Protein AF-A0A921GPE3-F1 (afdb_monomer)

pLDDT: mean 83.02, std 19.54, range [34.75, 98.25]

Sequence (152 aa):
DIAGIRITTSFVADAYWIADILSAQGDLEVLTVKDYIASPKPNGYRSLHLIVQVPVYLSTHVEQVPVELQIRTIAMDFWASTEHKLSYKYEKNLPPALRAELDDAARVADELDQRMERLRSEIRPQAAPGGGSGLFPGRPGPAAPPTGSTAG

Organism: NCBI:txid173362

Mean predicted aligned error: 9.96 Å

Solvent-accessible surface area (backbone atoms only — not comparable to full-atom values): 9068 Å² total; per-residue (Å²): 124,96,39,74,47,80,46,78,30,94,37,72,72,52,36,54,51,50,50,53,54,54,61,68,35,92,73,40,45,77,76,45,76,47,56,18,64,88,53,50,44,98,68,44,50,44,35,37,35,39,34,29,36,37,78,43,83,51,100,87,50,74,45,79,42,68,32,41,37,38,31,24,29,56,50,40,47,54,50,52,56,48,51,51,53,49,47,62,75,48,45,95,68,63,53,70,70,61,50,52,52,51,33,48,51,31,52,52,35,52,54,49,53,54,49,52,50,50,52,53,52,66,76,50,64,81,80,65,94,79,80,93,84,62,103,57,84,75,82,78,73,82,79,76,77,83,82,80,79,77,89,129

Structure (mmCIF, N/CA/C/O backbone):
data_AF-A0A921GPE3-F1
#
_entry.id   AF-A0A921GPE3-F1
#
loop_
_atom_site.group_PDB
_atom_site.id
_atom_site.type_symbol
_atom_site.label_atom_id
_atom_site.label_alt_id
_atom_site.label_comp_id
_atom_site.label_asym_id
_atom_site.label_entity_id
_atom_site.label_seq_id
_atom_site.pdbx_PDB_ins_code
_atom_site.Cartn_x
_atom_site.Cartn_y
_atom_site.Cartn_z
_atom_site.occupancy
_atom_site.B_iso_or_equiv
_atom_site.auth_seq_id
_atom_site.auth_comp_id
_atom_site.auth_asym_id
_atom_site.auth_atom_id
_atom_site.pdbx_PDB_model_num
ATOM 1 N N . ASP A 1 1 ? -3.194 10.960 8.975 1.00 51.88 1 ASP A N 1
ATOM 2 C CA . ASP A 1 1 ? -3.956 9.990 9.788 1.00 51.88 1 ASP A CA 1
ATOM 3 C C . ASP A 1 1 ? -3.589 10.166 11.253 1.00 51.88 1 ASP A C 1
ATOM 5 O O . ASP A 1 1 ? -2.425 10.441 11.525 1.00 51.88 1 ASP A O 1
ATOM 9 N N . ILE A 1 2 ? -4.558 10.093 12.177 1.00 70.25 2 ILE A N 1
ATOM 10 C CA . ILE A 1 2 ? -4.299 10.189 13.632 1.00 70.25 2 ILE A CA 1
ATOM 11 C C . ILE A 1 2 ? -3.565 8.928 14.117 1.00 70.25 2 ILE A C 1
ATOM 13 O O . ILE A 1 2 ? -2.634 9.022 14.912 1.00 70.25 2 ILE A O 1
ATOM 17 N N . ALA A 1 3 ? -3.925 7.765 13.566 1.00 87.44 3 ALA A N 1
ATOM 18 C CA . ALA A 1 3 ? -3.220 6.502 13.737 1.00 87.44 3 ALA A CA 1
ATOM 19 C C . ALA A 1 3 ? -3.178 5.745 12.402 1.00 87.44 3 ALA A C 1
ATOM 21 O O . ALA A 1 3 ? -4.175 5.683 11.679 1.00 87.44 3 ALA A O 1
ATOM 22 N N . GLY A 1 4 ? -2.016 5.179 12.075 1.00 92.00 4 GLY A N 1
ATOM 23 C CA . GLY A 1 4 ? -1.811 4.412 10.851 1.00 92.00 4 GLY A CA 1
ATOM 24 C C . GLY A 1 4 ? -0.883 3.227 11.092 1.00 92.00 4 GLY A C 1
ATOM 25 O O . GLY A 1 4 ? 0.172 3.380 11.706 1.00 92.00 4 GLY A O 1
ATOM 26 N N . ILE A 1 5 ? -1.269 2.052 10.601 1.00 94.56 5 ILE A N 1
ATOM 27 C CA . ILE A 1 5 ? -0.477 0.821 10.674 1.00 94.56 5 ILE A CA 1
ATOM 28 C C . ILE A 1 5 ? -0.122 0.400 9.255 1.00 94.56 5 ILE A C 1
ATOM 30 O O . ILE A 1 5 ? -0.964 0.402 8.358 1.00 94.56 5 ILE A O 1
ATOM 34 N N . ARG A 1 6 ? 1.135 0.004 9.053 1.00 96.38 6 ARG A N 1
ATOM 35 C CA . ARG A 1 6 ? 1.590 -0.581 7.795 1.00 96.38 6 ARG A CA 1
ATOM 36 C C . ARG A 1 6 ? 1.926 -2.05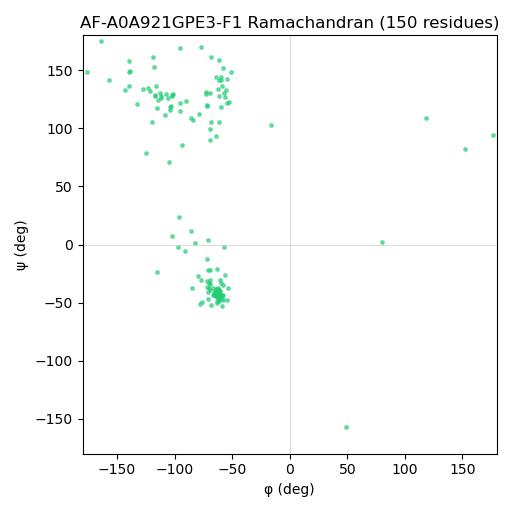0 7.989 1.00 96.38 6 ARG A C 1
ATOM 38 O O . ARG A 1 6 ? 2.720 -2.391 8.860 1.00 96.38 6 ARG A O 1
ATOM 45 N N . ILE A 1 7 ? 1.347 -2.892 7.143 1.00 97.19 7 ILE A N 1
ATOM 46 C CA . ILE A 1 7 ? 1.591 -4.331 7.111 1.00 97.19 7 ILE A CA 1
ATOM 47 C C . ILE A 1 7 ? 2.243 -4.663 5.770 1.00 97.19 7 ILE A C 1
ATOM 49 O O . ILE A 1 7 ? 1.644 -4.467 4.712 1.00 97.19 7 ILE A O 1
ATOM 53 N N . THR A 1 8 ? 3.471 -5.172 5.815 1.00 97.12 8 THR A N 1
ATOM 54 C CA . THR A 1 8 ? 4.201 -5.606 4.620 1.00 97.12 8 THR A CA 1
ATOM 55 C C . THR A 1 8 ? 4.140 -7.125 4.504 1.00 97.12 8 THR A C 1
ATOM 57 O O . THR A 1 8 ? 4.446 -7.847 5.450 1.00 97.12 8 THR A O 1
ATOM 60 N N . THR A 1 9 ? 3.752 -7.603 3.330 1.00 96.38 9 THR A N 1
ATOM 61 C CA . THR A 1 9 ? 3.557 -9.013 2.982 1.00 96.38 9 THR A CA 1
ATOM 62 C C . THR A 1 9 ? 4.494 -9.417 1.849 1.00 96.38 9 THR A C 1
ATOM 64 O O . THR A 1 9 ? 5.027 -8.570 1.130 1.00 96.38 9 THR A O 1
ATOM 67 N N . SER A 1 10 ? 4.723 -10.718 1.680 1.00 93.19 10 SER A N 1
ATOM 68 C CA . SER A 1 10 ? 5.548 -11.222 0.575 1.00 93.19 10 SER A CA 1
ATOM 69 C C . SER A 1 10 ? 4.789 -11.294 -0.750 1.00 93.19 10 SER A C 1
ATOM 71 O O . SER A 1 10 ? 5.411 -11.211 -1.802 1.00 93.19 10 SER A O 1
ATOM 73 N N . PHE A 1 11 ? 3.467 -11.460 -0.700 1.00 95.00 11 PHE A N 1
ATOM 74 C CA . PHE A 1 11 ? 2.634 -11.792 -1.850 1.00 95.00 11 PHE A CA 1
ATOM 75 C C . PHE A 1 11 ? 1.325 -11.012 -1.814 1.00 95.00 11 PHE A C 1
ATOM 77 O O . PHE A 1 11 ? 0.763 -10.778 -0.743 1.00 95.00 11 PHE A O 1
ATOM 84 N N . VAL A 1 12 ? 0.788 -10.682 -2.989 1.00 94.69 12 VAL A N 1
ATOM 85 C CA . VAL A 1 12 ? -0.485 -9.956 -3.103 1.00 94.69 12 VAL A CA 1
ATOM 86 C C . VAL A 1 12 ? -1.624 -10.765 -2.485 1.00 94.69 12 VAL A C 1
ATOM 88 O O . VAL A 1 12 ? -2.463 -10.217 -1.774 1.00 94.69 12 VAL A O 1
ATOM 91 N N . ALA A 1 13 ? -1.626 -12.086 -2.686 1.00 93.62 13 ALA A N 1
ATOM 92 C CA . ALA A 1 13 ? -2.633 -12.959 -2.089 1.00 93.62 13 ALA A CA 1
ATOM 93 C C . ALA A 1 13 ? -2.623 -12.925 -0.549 1.00 93.62 13 ALA A C 1
ATOM 95 O O . ALA A 1 13 ? -3.670 -13.094 0.074 1.00 93.62 13 ALA A O 1
ATOM 96 N N . ASP A 1 14 ? -1.460 -12.699 0.067 1.00 95.06 14 ASP A N 1
ATOM 97 C CA . ASP A 1 14 ? -1.347 -12.626 1.524 1.00 95.06 14 ASP A CA 1
ATOM 98 C C . ASP A 1 14 ? -1.870 -11.279 2.046 1.00 95.06 14 ASP A C 1
ATOM 100 O O . ASP A 1 14 ? -2.439 -11.231 3.134 1.00 95.06 14 ASP A O 1
ATOM 104 N N . ALA A 1 15 ? -1.754 -10.201 1.260 1.00 96.25 15 ALA A N 1
ATOM 105 C CA . ALA A 1 15 ? -2.336 -8.905 1.602 1.00 96.25 15 ALA A CA 1
ATOM 106 C C . ALA A 1 15 ? -3.867 -8.977 1.730 1.00 96.25 15 ALA A C 1
ATOM 108 O O . ALA A 1 15 ? -4.420 -8.511 2.727 1.00 96.25 15 ALA A O 1
ATOM 109 N N . TYR A 1 16 ? -4.538 -9.611 0.762 1.00 96.62 16 TYR A N 1
ATOM 110 C CA . TYR A 1 16 ? -5.988 -9.832 0.823 1.00 96.62 16 TYR A CA 1
ATOM 111 C C . TYR A 1 16 ? -6.380 -10.769 1.964 1.00 96.62 16 TYR A C 1
ATOM 113 O O . TYR A 1 16 ? -7.313 -10.481 2.700 1.00 96.62 16 TYR A O 1
ATOM 121 N N . TRP A 1 17 ? -5.625 -11.846 2.178 1.00 95.25 17 TRP A N 1
ATOM 122 C CA . TRP A 1 17 ? -5.907 -12.769 3.275 1.00 95.25 17 TRP A CA 1
ATOM 123 C C . TRP A 1 17 ? -5.812 -12.102 4.657 1.00 95.25 17 TRP A C 1
ATOM 125 O O . TRP A 1 17 ? -6.662 -12.335 5.514 1.00 95.25 17 TRP A O 1
ATOM 135 N N . ILE A 1 18 ? -4.810 -11.242 4.879 1.00 95.12 18 ILE A N 1
ATOM 136 C CA . ILE A 1 18 ? -4.713 -10.459 6.119 1.00 95.12 18 ILE A CA 1
ATOM 137 C C . ILE A 1 18 ? -5.896 -9.495 6.241 1.00 95.12 18 ILE A C 1
ATOM 139 O O . ILE A 1 18 ? -6.462 -9.380 7.326 1.00 95.12 18 ILE A O 1
ATOM 143 N N . ALA A 1 19 ? -6.287 -8.826 5.152 1.00 95.25 19 ALA A N 1
ATOM 144 C CA . ALA A 1 19 ? -7.456 -7.951 5.153 1.00 95.25 19 ALA A CA 1
ATOM 145 C C . ALA A 1 19 ? -8.734 -8.701 5.552 1.00 95.25 19 ALA A C 1
ATOM 147 O O . ALA A 1 19 ? -9.485 -8.201 6.388 1.00 95.25 19 ALA A O 1
ATOM 148 N N . ASP A 1 20 ? -8.945 -9.907 5.021 1.00 94.38 20 ASP A N 1
ATOM 149 C CA . ASP A 1 20 ? -10.098 -10.749 5.349 1.00 94.38 20 ASP A CA 1
ATOM 150 C C . ASP A 1 20 ? -10.100 -11.150 6.829 1.00 94.38 20 ASP A C 1
ATOM 152 O O . ASP A 1 20 ? -11.129 -11.047 7.497 1.00 94.38 20 ASP A O 1
ATOM 156 N N . ILE A 1 21 ? -8.945 -11.562 7.368 1.00 94.31 21 ILE A N 1
ATOM 157 C CA . ILE A 1 21 ? -8.822 -11.924 8.788 1.00 94.31 21 ILE A CA 1
ATOM 158 C C . ILE A 1 21 ? -9.138 -10.734 9.682 1.00 94.31 21 ILE A C 1
ATOM 160 O O . ILE A 1 21 ? -9.924 -10.882 10.612 1.00 94.31 21 ILE A O 1
ATOM 164 N N . LEU A 1 22 ? -8.542 -9.571 9.407 1.00 91.62 22 LEU A N 1
ATOM 165 C CA . LEU A 1 22 ? -8.757 -8.362 10.202 1.00 91.62 22 LEU A CA 1
ATOM 166 C C . LEU A 1 22 ? -10.213 -7.896 10.121 1.00 91.62 22 LEU A C 1
ATOM 168 O O . LEU A 1 22 ? -10.785 -7.498 11.127 1.00 91.62 22 LEU A O 1
ATOM 172 N N . SER A 1 23 ? -10.838 -8.014 8.949 1.00 89.62 23 SER A N 1
ATOM 173 C CA . SER A 1 23 ? -12.248 -7.655 8.751 1.00 89.62 23 SER A CA 1
ATOM 174 C C . SER A 1 23 ? -13.219 -8.597 9.469 1.00 89.62 23 SER A C 1
ATOM 176 O O . SER A 1 23 ? -14.359 -8.219 9.721 1.00 89.62 23 SER A O 1
ATOM 178 N N . ALA A 1 24 ? -12.790 -9.822 9.783 1.00 90.56 24 ALA A N 1
ATOM 179 C CA . ALA A 1 24 ? -13.584 -10.809 10.510 1.00 90.56 24 ALA A CA 1
ATOM 180 C C . ALA A 1 24 ? -13.399 -10.742 12.039 1.00 90.56 24 ALA A C 1
ATOM 182 O O . ALA A 1 24 ? -14.067 -11.483 12.765 1.00 90.56 24 ALA A O 1
ATOM 183 N N . GLN A 1 25 ? -12.489 -9.902 12.543 1.00 89.00 25 GLN A N 1
ATOM 184 C CA . GLN A 1 25 ? -12.277 -9.742 13.979 1.00 89.00 25 GLN A CA 1
ATOM 185 C C . GLN A 1 25 ? -13.435 -8.966 14.618 1.00 89.00 25 GLN A C 1
ATOM 187 O O . GLN A 1 25 ? -13.838 -7.917 14.133 1.00 89.00 25 GLN A O 1
ATOM 192 N N . GLY A 1 26 ? -13.982 -9.488 15.720 1.00 85.31 26 GLY A N 1
ATOM 193 C CA . GLY A 1 26 ? -15.173 -8.917 16.363 1.00 85.31 26 GLY A CA 1
ATOM 194 C C . GLY A 1 26 ? -14.945 -7.584 17.086 1.00 85.31 26 GLY A C 1
ATOM 195 O O . GLY A 1 26 ? -15.908 -6.926 17.465 1.00 85.31 26 GLY A O 1
ATOM 196 N N . ASP A 1 27 ? -13.691 -7.198 17.298 1.00 85.31 27 ASP A N 1
ATOM 197 C CA . ASP A 1 27 ? -13.252 -5.950 17.924 1.00 85.31 27 ASP A CA 1
ATOM 198 C C . ASP A 1 27 ? -12.873 -4.856 16.909 1.00 85.31 27 ASP A C 1
ATOM 200 O O . ASP A 1 27 ? -12.567 -3.733 17.315 1.00 85.31 27 ASP A O 1
ATOM 204 N N . LEU A 1 28 ? -12.935 -5.153 15.605 1.00 89.06 28 LEU A N 1
ATOM 205 C CA . LEU A 1 28 ? -12.674 -4.208 14.523 1.00 89.06 28 LEU A CA 1
ATOM 206 C C . LEU A 1 28 ? -13.931 -3.998 13.676 1.00 89.06 28 LEU A C 1
ATOM 208 O O . LEU A 1 28 ? -14.520 -4.940 13.156 1.00 89.06 28 LEU A O 1
ATOM 212 N N . GLU A 1 29 ? -14.311 -2.740 13.470 1.00 92.75 29 GLU A N 1
ATOM 213 C CA . GLU A 1 29 ? -15.362 -2.382 12.514 1.00 92.75 29 GLU A CA 1
ATOM 214 C C . GLU A 1 29 ? -14.725 -1.790 11.255 1.00 92.75 29 GLU A C 1
ATOM 216 O O . GLU A 1 29 ? -14.061 -0.754 11.312 1.00 92.75 29 GLU A O 1
ATOM 221 N N . VAL A 1 30 ? -14.911 -2.433 10.100 1.00 94.31 30 VAL A N 1
ATOM 222 C CA . VAL A 1 30 ? -14.404 -1.914 8.822 1.00 94.31 30 VAL A CA 1
ATOM 223 C C . VAL A 1 30 ? -15.326 -0.811 8.315 1.00 94.31 30 VAL A C 1
ATOM 225 O O . VAL A 1 30 ? -16.449 -1.069 7.891 1.00 94.31 30 VAL A O 1
ATOM 228 N N . LEU A 1 31 ? -14.825 0.421 8.301 1.00 94.94 31 LEU A N 1
ATOM 229 C CA . LEU A 1 31 ? -15.560 1.588 7.819 1.00 94.94 31 LEU A CA 1
ATOM 230 C C . LEU A 1 31 ? -15.434 1.758 6.304 1.00 94.94 31 LEU A C 1
ATOM 232 O O . LEU A 1 31 ? -16.358 2.215 5.633 1.00 94.94 31 LEU A O 1
ATOM 236 N N . THR A 1 32 ? -14.259 1.477 5.738 1.00 96.31 32 THR A N 1
ATOM 237 C CA . THR A 1 32 ? -13.997 1.683 4.306 1.00 96.31 32 THR A CA 1
ATOM 238 C C . THR A 1 32 ? -12.861 0.797 3.825 1.00 96.31 32 THR A C 1
ATOM 240 O O . THR A 1 32 ? -11.843 0.669 4.499 1.00 96.31 32 THR A O 1
ATOM 243 N N . VAL A 1 33 ? -12.992 0.274 2.606 1.00 96.88 33 VAL A N 1
ATOM 244 C CA . VAL A 1 33 ? -11.917 -0.419 1.890 1.00 96.88 33 VAL A CA 1
ATOM 245 C C . VAL A 1 33 ? -11.585 0.362 0.621 1.00 96.88 33 VAL A C 1
ATOM 247 O O . VAL A 1 33 ? -12.478 0.690 -0.160 1.00 96.88 33 VAL A O 1
ATOM 250 N N . LYS A 1 34 ? -10.304 0.678 0.412 1.00 97.50 34 LYS A N 1
ATOM 251 C CA . LYS A 1 34 ? -9.795 1.267 -0.834 1.00 97.50 34 LYS A CA 1
ATOM 252 C C . LYS A 1 34 ? -8.761 0.323 -1.429 1.00 97.50 34 LYS A C 1
ATOM 254 O O . LYS A 1 34 ? -7.636 0.216 -0.937 1.00 97.50 34 LYS A O 1
ATOM 259 N N . ASP A 1 35 ? -9.166 -0.365 -2.484 1.00 98.06 35 ASP A N 1
ATOM 260 C CA . ASP A 1 35 ? -8.341 -1.360 -3.151 1.00 98.06 35 ASP A CA 1
ATOM 261 C C . ASP A 1 35 ? -7.566 -0.745 -4.323 1.00 98.06 35 ASP A C 1
ATOM 263 O O . ASP A 1 35 ? -7.988 -0.786 -5.482 1.00 98.06 35 ASP A O 1
ATOM 267 N N . TYR A 1 36 ? -6.403 -0.165 -4.014 1.00 98.00 36 TYR A N 1
ATOM 268 C CA . TYR A 1 36 ? -5.490 0.326 -5.045 1.00 98.00 36 TYR A CA 1
ATOM 269 C C . TYR A 1 36 ? -4.602 -0.777 -5.627 1.00 98.00 36 TYR A C 1
ATOM 271 O O . TYR A 1 36 ? -3.756 -0.482 -6.464 1.00 98.00 36 TYR A O 1
ATOM 279 N N . ILE A 1 37 ? -4.742 -2.031 -5.188 1.00 96.12 37 ILE A N 1
ATOM 280 C CA . ILE A 1 37 ? -4.084 -3.159 -5.851 1.00 96.12 37 ILE A CA 1
ATOM 281 C C . ILE A 1 37 ? -4.887 -3.508 -7.106 1.00 96.12 37 ILE A C 1
ATOM 283 O O . ILE A 1 37 ? -4.322 -3.560 -8.197 1.00 96.12 37 ILE A O 1
ATOM 287 N N . ALA A 1 38 ? -6.203 -3.691 -6.965 1.00 95.88 38 ALA A N 1
ATOM 288 C CA . ALA A 1 38 ? -7.099 -3.963 -8.085 1.00 95.88 38 ALA A CA 1
ATOM 289 C C . ALA A 1 38 ? -7.322 -2.731 -8.977 1.00 95.88 38 ALA A C 1
ATOM 291 O O . ALA A 1 38 ? -7.419 -2.865 -10.196 1.00 95.88 38 ALA A O 1
ATOM 292 N N . SER A 1 39 ? -7.396 -1.532 -8.386 1.00 96.38 39 SER A N 1
ATOM 293 C CA . SER A 1 39 ? -7.574 -0.261 -9.106 1.00 96.38 39 SER A CA 1
ATOM 294 C C . SER A 1 39 ? -6.468 0.746 -8.754 1.00 96.38 39 SER A C 1
ATOM 296 O O . SER A 1 39 ? -6.694 1.652 -7.944 1.00 96.38 39 SER A O 1
ATOM 298 N N . PRO A 1 40 ? -5.260 0.604 -9.337 1.00 96.12 40 PRO 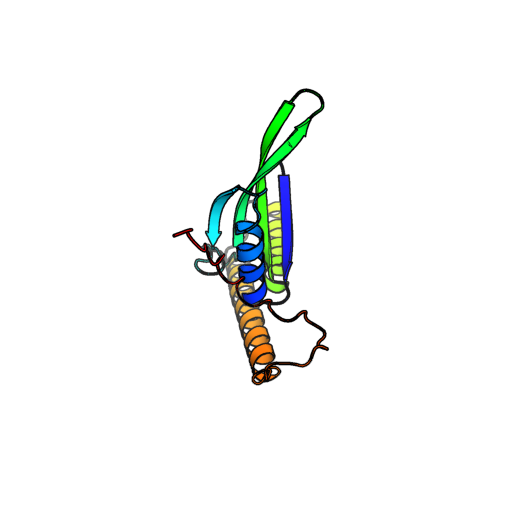A N 1
ATOM 299 C CA . PRO A 1 40 ? -4.129 1.482 -9.052 1.00 96.12 40 PRO A CA 1
ATOM 300 C C . PRO A 1 40 ? -4.436 2.950 -9.344 1.00 96.12 40 PRO A C 1
ATOM 302 O O . PRO A 1 40 ? -5.224 3.283 -10.232 1.00 96.12 40 PRO A O 1
ATOM 305 N N . LYS A 1 41 ? -3.770 3.855 -8.624 1.00 94.44 41 LYS A N 1
ATOM 306 C CA . LYS A 1 41 ? -3.853 5.288 -8.944 1.00 94.44 41 LYS A CA 1
ATOM 307 C C . LYS A 1 41 ? -3.153 5.586 -10.280 1.00 94.44 41 LYS A C 1
ATOM 309 O O . LYS A 1 41 ? -2.284 4.820 -10.694 1.00 94.44 41 LYS A O 1
ATOM 314 N N . PRO A 1 42 ? -3.439 6.740 -10.918 1.00 90.38 42 PRO A N 1
ATOM 315 C CA . PRO A 1 42 ? -2.822 7.108 -12.195 1.00 90.38 42 PRO A CA 1
ATOM 316 C C . PRO A 1 42 ? -1.287 7.142 -12.198 1.00 90.38 42 PRO A C 1
ATOM 318 O O . PRO A 1 42 ? -0.690 6.942 -13.243 1.00 90.38 42 PRO A O 1
ATOM 321 N N . ASN A 1 43 ? -0.656 7.377 -11.045 1.00 87.56 43 ASN A N 1
ATOM 322 C CA . ASN A 1 43 ? 0.803 7.370 -10.882 1.00 87.56 43 ASN A CA 1
ATOM 323 C C . ASN A 1 43 ? 1.385 5.967 -10.616 1.00 87.56 43 ASN A C 1
ATOM 325 O O . ASN A 1 43 ? 2.501 5.852 -10.131 1.00 87.56 43 ASN A O 1
ATOM 329 N N . GLY A 1 44 ? 0.599 4.901 -10.787 1.00 91.81 44 GLY A N 1
ATOM 330 C CA . GLY A 1 44 ? 1.031 3.527 -10.522 1.00 91.81 44 GLY A CA 1
ATOM 331 C C . GLY A 1 44 ? 1.014 3.108 -9.048 1.00 91.81 44 GLY A C 1
ATOM 332 O O . GLY A 1 44 ? 1.358 1.968 -8.743 1.00 91.81 44 GLY A O 1
ATOM 333 N N . TYR A 1 45 ? 0.574 3.974 -8.126 1.00 95.44 45 TYR A N 1
ATOM 334 C CA . TYR A 1 45 ? 0.492 3.627 -6.707 1.00 95.44 45 TYR A CA 1
ATOM 335 C C . TYR A 1 45 ? -0.471 2.465 -6.450 1.00 95.44 45 TYR A C 1
ATOM 337 O O . TYR A 1 45 ? -1.651 2.532 -6.814 1.00 95.44 45 TYR A O 1
ATOM 345 N N . ARG A 1 46 ? 0.039 1.454 -5.735 1.00 97.44 46 ARG A N 1
ATOM 346 C CA . ARG A 1 46 ? -0.675 0.245 -5.313 1.00 97.44 46 ARG A CA 1
ATOM 347 C C . ARG A 1 46 ? -0.533 0.016 -3.812 1.00 97.44 46 ARG A C 1
ATOM 349 O O . ARG A 1 46 ? 0.555 0.139 -3.255 1.00 97.44 46 ARG A O 1
ATOM 356 N N . SER A 1 47 ? -1.649 -0.289 -3.158 1.00 97.44 47 SER A N 1
ATOM 357 C CA . SER A 1 47 ? -1.753 -0.623 -1.732 1.00 97.44 47 SER A CA 1
ATOM 358 C C . SER A 1 47 ? -3.201 -1.006 -1.434 1.00 97.44 47 SER A C 1
ATOM 360 O O . SER A 1 47 ? -4.115 -0.425 -2.015 1.00 97.44 47 SER A O 1
ATOM 362 N N . LEU A 1 48 ? -3.430 -1.907 -0.486 1.00 98.25 48 LEU A N 1
ATOM 363 C CA . LEU A 1 48 ? -4.767 -2.154 0.046 1.00 98.25 48 LEU A CA 1
ATOM 364 C C . LEU A 1 48 ? -4.953 -1.324 1.318 1.00 98.25 48 LEU A C 1
ATOM 366 O O . LEU A 1 48 ? -4.133 -1.423 2.231 1.00 98.25 48 LEU A O 1
ATOM 370 N N . HIS A 1 49 ? -5.961 -0.450 1.357 1.00 97.69 49 HIS A N 1
ATOM 371 C CA . HIS A 1 49 ? -6.245 0.397 2.523 1.00 97.69 49 HIS A CA 1
ATOM 372 C C . HIS A 1 49 ? -7.549 -0.030 3.177 1.00 97.69 49 HIS A C 1
ATOM 374 O O . HIS A 1 49 ? -8.587 -0.052 2.517 1.00 97.69 49 HIS A O 1
ATOM 380 N N . LEU A 1 50 ? -7.503 -0.313 4.474 1.00 96.38 50 LEU A N 1
ATOM 381 C CA . LEU A 1 50 ? -8.683 -0.521 5.304 1.00 96.38 50 LEU A CA 1
ATOM 382 C C . LEU A 1 50 ? -8.733 0.614 6.322 1.00 96.38 50 LEU A C 1
ATOM 384 O O . LEU A 1 50 ? -7.777 0.828 7.060 1.00 96.38 50 LEU A O 1
ATOM 388 N N . ILE A 1 51 ? -9.840 1.342 6.369 1.00 96.12 51 ILE A N 1
ATOM 389 C CA . ILE A 1 51 ? -10.131 2.263 7.465 1.00 96.12 51 ILE A CA 1
ATOM 390 C C . ILE A 1 51 ? -10.997 1.480 8.439 1.00 96.12 51 ILE A C 1
ATOM 392 O O . ILE A 1 51 ? -12.109 1.086 8.085 1.00 96.12 51 ILE A O 1
ATOM 396 N N . VAL A 1 52 ? -10.470 1.236 9.634 1.00 94.94 52 VAL A N 1
ATOM 397 C CA . VAL A 1 52 ? -11.145 0.473 10.686 1.00 94.94 52 VAL A CA 1
ATOM 398 C C . VAL A 1 52 ? -11.377 1.345 11.907 1.00 94.94 52 VAL A C 1
ATOM 400 O O . VAL A 1 52 ? -10.626 2.285 12.157 1.00 94.94 52 VAL A O 1
ATOM 403 N N . GLN A 1 53 ? -12.407 1.033 12.677 1.00 93.94 53 GLN A N 1
ATOM 404 C CA . GLN A 1 53 ? -12.688 1.666 13.953 1.00 93.94 53 GLN A CA 1
ATOM 405 C C . GLN A 1 53 ? -12.256 0.732 15.084 1.00 93.94 53 GLN A C 1
ATOM 407 O O . GLN A 1 53 ? -12.645 -0.436 15.095 1.00 93.94 53 GLN A O 1
ATOM 412 N N . VAL A 1 54 ? -11.449 1.249 16.014 1.00 92.00 54 VAL A N 1
ATOM 413 C CA . VAL A 1 54 ? -10.884 0.483 17.136 1.00 92.00 54 VAL A CA 1
ATOM 414 C C . VAL A 1 54 ? -11.283 1.137 18.463 1.00 92.00 54 VAL A C 1
ATOM 416 O O . VAL A 1 54 ? -11.156 2.362 18.580 1.00 92.00 54 VAL A O 1
ATOM 419 N N . PRO A 1 55 ? -11.727 0.366 19.473 1.00 91.50 55 PRO A N 1
ATOM 420 C CA . PRO A 1 55 ? -11.986 0.896 20.806 1.00 91.50 55 PRO A CA 1
ATOM 421 C C . PRO A 1 55 ? -10.686 1.241 21.536 1.00 91.50 55 PRO A C 1
ATOM 423 O O . PRO A 1 55 ? -9.853 0.377 21.815 1.00 91.50 55 PRO A O 1
ATOM 426 N N . VAL A 1 56 ? -10.533 2.511 21.903 1.00 90.69 56 VAL A N 1
ATOM 427 C CA . VAL A 1 56 ? -9.455 3.000 22.765 1.00 90.69 56 VAL A CA 1
ATOM 428 C C . VAL A 1 56 ? -10.018 3.250 24.159 1.00 90.69 56 VAL A C 1
ATOM 430 O O . VAL A 1 56 ? -10.872 4.110 24.370 1.00 90.69 56 VAL A O 1
ATOM 433 N N . TYR A 1 57 ? -9.531 2.484 25.131 1.00 91.50 57 TYR A N 1
ATOM 434 C CA . TYR A 1 57 ? -9.947 2.591 26.527 1.00 91.50 57 TYR A CA 1
ATOM 435 C C . TYR A 1 57 ? -9.147 3.696 27.224 1.00 91.50 57 TYR A C 1
ATOM 437 O O . TYR A 1 57 ? -7.959 3.535 27.506 1.00 91.50 57 TYR A O 1
ATOM 445 N N . LEU A 1 58 ? -9.799 4.823 27.500 1.00 91.75 58 LEU A N 1
ATOM 446 C CA . LEU A 1 58 ? -9.242 5.935 28.265 1.00 91.75 58 LEU A CA 1
ATOM 447 C C . LEU A 1 58 ? -9.660 5.821 29.739 1.00 91.75 58 LEU A C 1
ATOM 449 O O . LEU A 1 58 ? -10.529 5.034 30.106 1.00 91.75 58 LEU A O 1
ATOM 453 N N . SER A 1 59 ? -9.057 6.631 30.613 1.00 93.25 59 SER A N 1
ATOM 454 C CA . SER A 1 59 ? -9.335 6.582 32.058 1.00 93.25 59 SER A CA 1
ATOM 455 C C . SER A 1 59 ? -10.781 6.935 32.434 1.00 93.25 59 SER A C 1
ATOM 457 O O . SER A 1 59 ? -11.225 6.572 33.520 1.00 93.25 59 SER A O 1
ATOM 459 N N . THR A 1 60 ? -11.513 7.641 31.566 1.00 92.31 60 THR A N 1
ATOM 460 C CA . THR A 1 60 ? -12.876 8.131 31.836 1.00 92.31 60 THR A CA 1
ATOM 461 C C . THR A 1 60 ? -13.955 7.513 30.951 1.00 92.31 60 THR A C 1
ATOM 463 O O . THR A 1 60 ? -15.120 7.524 31.340 1.00 92.31 60 THR A O 1
ATOM 466 N N . HIS A 1 61 ? -13.604 7.005 29.768 1.00 92.12 61 HIS A N 1
ATOM 467 C CA . HIS A 1 61 ? -14.547 6.456 28.792 1.00 92.12 61 HIS A CA 1
ATOM 468 C C . HIS A 1 61 ? -13.823 5.605 27.738 1.00 92.12 61 HIS A C 1
ATOM 470 O O . HIS A 1 61 ? -12.596 5.524 27.724 1.00 92.12 61 HIS A O 1
ATOM 476 N N . VAL A 1 62 ? -14.594 4.978 26.850 1.00 93.19 62 VAL A N 1
ATOM 477 C CA . VAL A 1 62 ? -14.084 4.309 25.646 1.00 93.19 62 VAL A CA 1
ATOM 478 C C . VAL A 1 62 ? -14.351 5.213 24.451 1.00 93.19 62 VAL A C 1
ATOM 480 O O . VAL A 1 62 ? -15.482 5.668 24.272 1.00 93.19 62 VAL A O 1
ATOM 483 N N . GLU A 1 63 ? -13.323 5.471 23.650 1.00 92.25 63 GLU A N 1
ATOM 484 C CA . GLU A 1 63 ? -13.412 6.274 22.433 1.00 92.25 63 GLU A CA 1
ATOM 485 C C . GLU A 1 63 ? -13.181 5.391 21.204 1.00 92.25 63 GLU A C 1
ATOM 487 O O . GLU A 1 63 ? -12.218 4.628 21.144 1.00 92.25 63 GLU A O 1
ATOM 492 N N . GLN A 1 64 ? -14.071 5.492 20.219 1.00 92.06 64 GLN A N 1
ATOM 493 C CA . GLN A 1 64 ? -13.950 4.775 18.953 1.00 92.06 64 GLN A CA 1
ATOM 494 C C . GLN A 1 64 ? -13.072 5.586 18.000 1.00 92.06 64 GLN A C 1
ATOM 496 O O . GLN A 1 64 ? -13.493 6.629 17.500 1.00 92.06 64 GLN A O 1
ATOM 501 N N . VAL A 1 65 ? -11.852 5.115 17.744 1.00 93.06 65 VAL A N 1
ATOM 502 C CA . VAL A 1 65 ? -10.863 5.863 16.957 1.00 93.06 65 VAL A CA 1
ATOM 503 C C . VAL A 1 65 ? -10.693 5.227 15.574 1.00 93.06 65 VAL A C 1
ATOM 505 O O . VAL A 1 65 ? -10.461 4.017 15.489 1.00 93.06 65 VAL A O 1
ATOM 508 N N . PRO A 1 66 ? -10.774 6.008 14.477 1.00 94.00 66 PRO A N 1
ATOM 509 C CA . PRO A 1 66 ? -10.464 5.507 13.147 1.00 94.00 66 PRO A CA 1
ATOM 510 C C . PRO A 1 66 ? -8.951 5.308 12.979 1.00 94.00 66 PRO A C 1
ATOM 512 O O . PRO A 1 66 ? -8.152 6.218 13.217 1.00 94.00 66 PRO A O 1
ATOM 515 N N . VAL A 1 67 ? -8.566 4.124 12.514 1.00 94.50 67 VAL A N 1
ATOM 516 C CA . VAL A 1 67 ? -7.190 3.724 12.211 1.00 94.50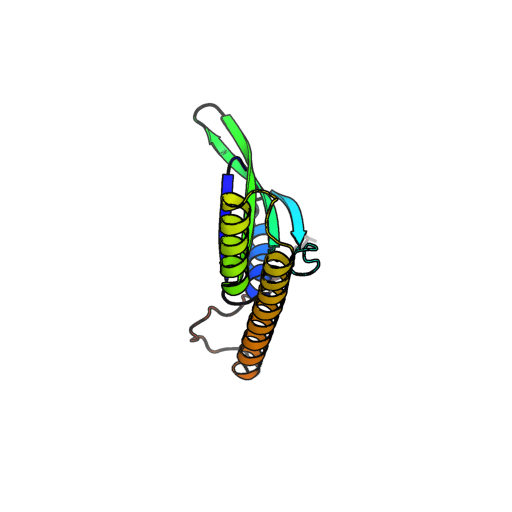 67 VAL A CA 1
ATOM 517 C C . VAL A 1 67 ? -7.107 3.324 10.743 1.00 94.50 67 VAL A C 1
ATOM 519 O O . VAL A 1 67 ? -7.922 2.543 10.252 1.00 94.50 67 VAL A O 1
ATOM 522 N N . GLU A 1 68 ? -6.108 3.841 10.029 1.00 96.75 68 GLU A N 1
ATOM 523 C CA . GLU A 1 68 ? -5.826 3.400 8.662 1.00 96.75 68 GLU A CA 1
ATOM 524 C C . GLU A 1 68 ? -4.829 2.233 8.669 1.00 96.75 68 GLU A C 1
ATOM 526 O O . GLU A 1 68 ? -3.711 2.346 9.170 1.00 96.75 68 GLU A O 1
ATOM 531 N N . LEU A 1 69 ? -5.218 1.111 8.075 1.00 96.19 69 LEU A N 1
ATOM 532 C CA . LEU A 1 69 ? -4.365 -0.044 7.834 1.00 96.19 69 LEU A CA 1
ATOM 533 C C . LEU A 1 69 ? -3.957 -0.055 6.363 1.00 96.19 69 LEU A C 1
ATOM 535 O O . LEU A 1 69 ? -4.799 -0.165 5.473 1.00 96.19 69 LEU A O 1
ATOM 539 N N . GLN A 1 70 ? -2.657 0.030 6.099 1.00 97.75 70 GLN A N 1
ATOM 540 C CA . GLN A 1 70 ? -2.097 -0.063 4.756 1.00 97.75 70 GLN A CA 1
ATOM 541 C C . GLN A 1 70 ? -1.372 -1.396 4.599 1.00 97.75 70 GLN A C 1
ATOM 543 O O . GLN A 1 70 ? -0.318 -1.611 5.199 1.00 97.75 70 GLN A O 1
ATOM 548 N N . ILE A 1 71 ? -1.918 -2.276 3.768 1.00 98.06 71 ILE A N 1
ATOM 549 C CA . ILE A 1 71 ? -1.364 -3.601 3.503 1.00 98.06 71 ILE A CA 1
ATOM 550 C C . ILE A 1 71 ? -0.718 -3.587 2.117 1.00 98.06 71 ILE A C 1
ATOM 552 O O . ILE A 1 71 ? -1.334 -3.168 1.131 1.00 98.06 71 ILE A O 1
ATOM 556 N N . ARG A 1 72 ? 0.555 -3.976 2.049 1.00 98.12 72 ARG A N 1
ATOM 557 C CA . ARG A 1 72 ? 1.393 -3.871 0.845 1.00 98.12 72 ARG A CA 1
ATOM 558 C C . ARG A 1 72 ? 2.265 -5.100 0.672 1.00 98.12 72 ARG A C 1
ATOM 560 O O . ARG A 1 72 ? 2.579 -5.775 1.649 1.00 98.12 72 ARG A O 1
ATOM 567 N N . THR A 1 73 ? 2.710 -5.357 -0.551 1.00 97.88 73 THR A N 1
ATOM 568 C CA . THR A 1 73 ? 3.882 -6.208 -0.782 1.00 97.88 73 THR A CA 1
ATOM 569 C C . THR A 1 73 ? 5.171 -5.434 -0.493 1.00 97.88 73 THR A C 1
ATOM 571 O O . THR A 1 73 ? 5.163 -4.208 -0.337 1.00 97.88 73 THR A O 1
ATOM 574 N N . ILE A 1 74 ? 6.303 -6.138 -0.462 1.00 97.31 74 ILE A N 1
ATOM 575 C CA . ILE A 1 74 ? 7.628 -5.507 -0.373 1.00 97.31 74 ILE A CA 1
ATOM 576 C C . ILE A 1 74 ? 7.865 -4.561 -1.563 1.00 97.31 74 ILE A C 1
ATOM 578 O O . ILE A 1 74 ? 8.347 -3.446 -1.362 1.00 97.31 74 ILE A O 1
ATOM 582 N N . ALA A 1 75 ? 7.502 -4.968 -2.786 1.00 96.62 75 ALA A N 1
ATOM 583 C CA . ALA A 1 75 ? 7.708 -4.154 -3.984 1.00 96.62 75 ALA A CA 1
ATOM 584 C C . ALA A 1 75 ? 6.835 -2.887 -3.971 1.00 96.62 75 ALA A C 1
ATOM 586 O O . ALA A 1 75 ? 7.339 -1.788 -4.219 1.00 96.62 75 ALA A O 1
ATOM 587 N N . MET A 1 76 ? 5.557 -3.016 -3.590 1.00 97.44 76 MET A N 1
ATOM 588 C CA . MET A 1 76 ? 4.650 -1.877 -3.404 1.00 97.44 76 MET A CA 1
ATOM 589 C C . MET A 1 76 ? 5.177 -0.895 -2.358 1.00 97.44 76 MET A C 1
ATOM 591 O O . MET A 1 76 ? 5.170 0.315 -2.586 1.00 97.44 76 MET A O 1
ATOM 595 N N . ASP A 1 77 ? 5.637 -1.393 -1.205 1.00 96.50 77 ASP A N 1
ATOM 596 C CA . ASP A 1 77 ? 6.118 -0.518 -0.137 1.00 96.50 77 ASP A CA 1
ATOM 597 C C . ASP A 1 77 ? 7.425 0.190 -0.497 1.00 96.50 77 ASP A C 1
ATOM 599 O O . ASP A 1 77 ? 7.580 1.381 -0.207 1.00 96.50 77 ASP A O 1
ATOM 603 N N . PHE A 1 78 ? 8.332 -0.513 -1.176 1.00 95.56 78 PHE A N 1
ATOM 604 C CA . PHE A 1 78 ? 9.563 0.064 -1.699 1.00 95.56 78 PHE A CA 1
ATOM 605 C C . PHE A 1 78 ? 9.268 1.208 -2.674 1.00 95.56 78 PHE A C 1
ATOM 607 O O . PHE A 1 78 ? 9.767 2.325 -2.486 1.00 95.56 78 PHE A O 1
ATOM 614 N N . TRP A 1 79 ? 8.426 0.952 -3.680 1.00 95.88 79 TRP A N 1
ATOM 615 C CA . TRP A 1 79 ? 8.080 1.955 -4.680 1.00 95.88 79 TRP A CA 1
ATOM 616 C C . TRP A 1 79 ? 7.354 3.147 -4.043 1.00 95.88 79 TRP A C 1
ATOM 618 O O . TRP A 1 79 ? 7.797 4.284 -4.193 1.00 95.88 79 TRP A O 1
ATOM 628 N N . ALA A 1 80 ? 6.311 2.902 -3.241 1.00 94.56 80 ALA A N 1
ATOM 629 C CA . ALA A 1 80 ? 5.512 3.961 -2.623 1.00 94.56 80 ALA A CA 1
ATOM 630 C C . ALA A 1 80 ? 6.327 4.822 -1.649 1.00 94.56 80 ALA A C 1
ATOM 632 O O . ALA A 1 80 ? 6.151 6.037 -1.589 1.00 94.56 80 ALA A O 1
ATOM 633 N N . SER A 1 81 ? 7.231 4.210 -0.879 1.00 92.94 81 SER A N 1
ATOM 634 C CA . SER A 1 81 ? 8.109 4.951 0.032 1.00 92.94 81 SER A CA 1
ATOM 635 C C . SER A 1 81 ? 9.142 5.792 -0.723 1.00 92.94 81 SER A C 1
ATOM 637 O O . SER A 1 81 ? 9.543 6.850 -0.234 1.00 92.94 81 SER A O 1
ATOM 639 N N . THR A 1 82 ? 9.568 5.347 -1.906 1.00 92.19 82 THR A N 1
ATOM 640 C CA . THR A 1 82 ? 10.507 6.082 -2.762 1.00 92.19 82 THR A CA 1
ATOM 641 C C . THR A 1 82 ? 9.816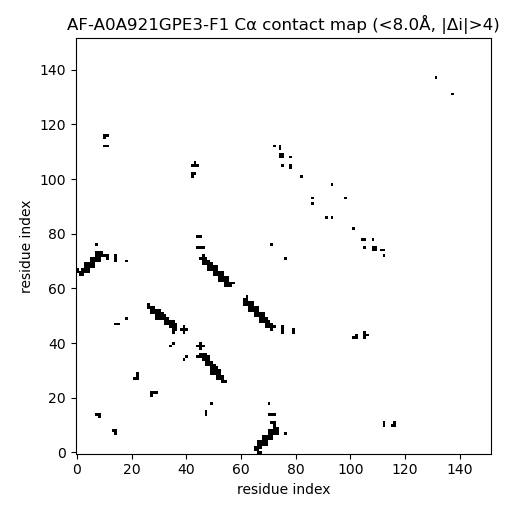 7.237 -3.481 1.00 92.19 82 THR A C 1
ATOM 643 O O . THR A 1 82 ? 10.289 8.369 -3.377 1.00 92.19 82 THR A O 1
ATOM 646 N N . GLU A 1 83 ? 8.673 6.983 -4.126 1.00 91.50 83 GLU A N 1
ATOM 647 C CA . GLU A 1 83 ? 7.844 8.009 -4.770 1.00 91.50 83 GLU A CA 1
ATOM 648 C C . GLU A 1 83 ? 7.484 9.107 -3.770 1.00 91.50 83 GLU A C 1
ATOM 650 O O . GLU A 1 83 ? 7.754 10.275 -4.035 1.00 91.50 83 GLU A O 1
ATOM 655 N N . HIS A 1 84 ? 7.017 8.744 -2.572 1.00 89.75 84 HIS A N 1
ATOM 656 C CA . HIS A 1 84 ? 6.649 9.722 -1.554 1.00 89.75 84 HIS A CA 1
ATOM 657 C C . HIS A 1 84 ? 7.830 10.614 -1.143 1.00 89.75 84 HIS A C 1
ATOM 659 O O . HIS A 1 84 ? 7.680 11.830 -1.042 1.00 89.75 84 HIS A O 1
ATOM 665 N N . LYS A 1 85 ? 9.023 10.036 -0.935 1.00 88.69 85 LYS A N 1
ATOM 666 C CA . LYS A 1 85 ? 10.231 10.804 -0.578 1.00 88.69 85 LYS A CA 1
ATOM 667 C C . LYS A 1 85 ? 10.663 11.749 -1.696 1.00 88.69 85 LYS A C 1
ATOM 669 O O . LYS A 1 85 ? 11.063 12.877 -1.409 1.00 88.69 85 LYS A O 1
ATOM 674 N N . LEU A 1 86 ? 10.603 11.299 -2.949 1.00 87.00 86 LEU A N 1
ATOM 675 C CA . LEU A 1 86 ? 10.948 12.118 -4.110 1.00 87.00 86 LEU A CA 1
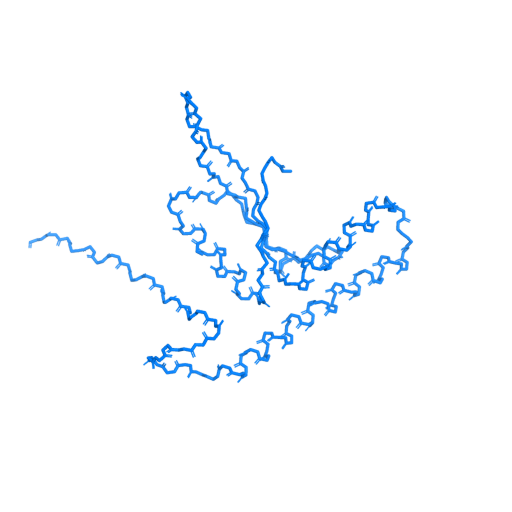ATOM 676 C C . LEU A 1 86 ? 9.921 13.240 -4.294 1.00 87.00 86 LEU A C 1
ATOM 678 O O . LEU A 1 86 ? 10.295 14.410 -4.301 1.00 87.00 86 LEU A O 1
ATOM 682 N N . SER A 1 87 ? 8.633 12.909 -4.332 1.00 82.94 87 SER A N 1
ATOM 683 C CA . SER A 1 87 ? 7.538 13.877 -4.440 1.00 82.94 87 SER A CA 1
ATOM 684 C C . SER A 1 87 ? 7.535 14.895 -3.294 1.00 82.94 87 SER A C 1
ATOM 686 O O . SER A 1 87 ? 7.232 16.065 -3.514 1.00 82.94 87 SER A O 1
ATOM 688 N N . TYR A 1 88 ? 7.924 14.495 -2.078 1.00 82.56 88 TYR A N 1
ATOM 689 C CA . TYR A 1 88 ? 8.074 15.422 -0.954 1.00 82.56 88 TYR A CA 1
ATOM 690 C C . TYR A 1 88 ? 9.285 16.353 -1.119 1.00 82.56 88 TYR A C 1
ATOM 692 O O . TYR A 1 88 ? 9.164 17.559 -0.929 1.00 82.56 88 TYR A O 1
ATOM 700 N N . LYS A 1 89 ? 10.457 15.818 -1.493 1.00 82.44 89 LYS A N 1
ATOM 701 C CA . LYS A 1 89 ? 11.701 16.601 -1.610 1.00 82.44 89 LYS A CA 1
ATOM 702 C C . LYS A 1 89 ? 11.682 17.597 -2.773 1.00 82.44 89 LYS A C 1
ATOM 704 O O . LYS A 1 89 ? 12.301 18.651 -2.672 1.00 82.44 89 LYS A O 1
ATOM 709 N N . TYR A 1 90 ? 11.023 17.247 -3.874 1.00 79.06 90 TYR A N 1
ATOM 710 C CA . TYR A 1 90 ? 11.008 18.037 -5.109 1.00 79.06 90 TYR A CA 1
ATOM 711 C C . TYR A 1 90 ? 9.710 18.843 -5.306 1.00 79.06 90 TYR A C 1
ATOM 713 O O . TYR A 1 90 ? 9.517 19.446 -6.364 1.00 79.06 90 TYR A O 1
ATOM 721 N N . GLU A 1 91 ? 8.827 18.869 -4.298 1.00 65.00 91 GLU A N 1
ATOM 722 C CA . GLU A 1 91 ? 7.463 19.406 -4.395 1.00 65.00 91 GLU A CA 1
ATOM 723 C C . GLU A 1 91 ? 6.712 18.863 -5.640 1.00 65.00 91 GLU A C 1
ATOM 725 O O . GLU A 1 91 ? 7.040 17.815 -6.201 1.00 65.00 91 GLU A O 1
ATOM 730 N N . LYS A 1 92 ? 5.683 19.571 -6.130 1.00 67.06 92 LYS A N 1
ATOM 731 C CA . LYS A 1 92 ? 4.956 19.203 -7.364 1.00 67.06 92 LYS A CA 1
ATOM 732 C C . LYS A 1 92 ? 5.770 19.414 -8.657 1.00 67.06 92 LYS A C 1
ATOM 734 O O . LYS A 1 92 ? 5.235 19.163 -9.736 1.00 67.06 92 LYS A O 1
ATOM 739 N N . ASN A 1 93 ? 7.040 19.817 -8.567 1.00 73.88 93 ASN A N 1
ATOM 740 C CA . ASN A 1 93 ? 7.890 20.215 -9.697 1.00 73.88 93 ASN A CA 1
ATOM 741 C C . ASN A 1 93 ? 8.798 19.091 -10.223 1.00 73.88 93 ASN A C 1
ATOM 743 O O . ASN A 1 93 ? 9.820 19.357 -10.856 1.00 73.88 93 ASN A O 1
ATOM 747 N N . LEU A 1 94 ? 8.432 17.829 -9.990 1.00 80.00 94 LEU A N 1
ATOM 748 C CA . LEU A 1 94 ? 9.087 16.683 -10.622 1.00 80.00 94 LEU A CA 1
ATOM 749 C C . LEU A 1 94 ? 9.078 16.837 -12.156 1.00 80.00 94 LEU A C 1
ATOM 751 O O . LEU A 1 94 ? 7.989 16.924 -12.738 1.00 80.00 94 LEU A O 1
ATOM 755 N N . PRO A 1 95 ? 10.252 16.841 -12.823 1.00 87.31 95 PRO A N 1
ATOM 756 C CA . PRO A 1 95 ? 10.324 16.899 -14.276 1.00 87.31 95 PRO A CA 1
ATOM 757 C C . PRO A 1 95 ? 9.503 15.769 -14.917 1.00 87.31 95 PRO A C 1
ATOM 759 O O . PRO A 1 95 ? 9.541 14.644 -14.409 1.00 87.31 95 PRO A O 1
ATOM 762 N N . PRO A 1 96 ? 8.810 16.011 -16.047 1.00 87.75 96 PRO A N 1
ATOM 763 C CA . PRO A 1 96 ? 7.964 14.999 -16.685 1.00 87.75 96 PRO A CA 1
ATOM 764 C C . PRO A 1 96 ? 8.684 13.677 -16.977 1.00 87.75 96 PRO A C 1
ATOM 766 O O . PRO A 1 96 ? 8.107 12.615 -16.776 1.00 87.75 96 PRO A O 1
ATOM 769 N N . ALA A 1 97 ? 9.959 13.734 -17.377 1.00 89.00 97 ALA A N 1
ATOM 770 C CA . ALA A 1 97 ? 10.772 12.544 -17.626 1.00 89.00 97 ALA A CA 1
ATOM 771 C C . ALA A 1 97 ? 10.974 11.689 -16.362 1.00 89.00 97 ALA A C 1
ATOM 773 O O . ALA A 1 97 ? 10.838 10.474 -16.413 1.00 89.00 97 ALA A O 1
ATOM 774 N N . LEU A 1 98 ? 11.230 12.319 -15.211 1.00 87.12 98 LEU A N 1
ATOM 775 C CA . LEU A 1 98 ? 11.409 11.600 -13.948 1.00 87.12 98 LEU A CA 1
ATOM 776 C C . LEU A 1 98 ? 10.083 11.031 -13.425 1.00 87.12 98 LEU A C 1
ATOM 778 O O . LEU A 1 98 ? 10.066 9.976 -12.800 1.00 87.12 98 LEU A O 1
ATOM 782 N N . ARG A 1 99 ? 8.960 11.703 -13.706 1.00 87.25 99 ARG A N 1
ATOM 783 C CA . ARG A 1 99 ? 7.629 11.152 -13.427 1.00 87.25 99 ARG A CA 1
ATOM 784 C C . ARG A 1 99 ? 7.360 9.902 -14.268 1.00 87.25 99 ARG A C 1
ATOM 786 O O . ARG A 1 99 ? 6.916 8.909 -13.715 1.00 87.25 99 ARG A O 1
ATOM 793 N N . ALA A 1 100 ? 7.699 9.931 -15.557 1.00 90.12 100 ALA A N 1
ATOM 794 C CA . ALA A 1 100 ? 7.572 8.764 -16.427 1.00 90.12 100 ALA A CA 1
ATOM 795 C C . ALA A 1 100 ? 8.448 7.585 -15.958 1.00 90.12 100 ALA A C 1
ATOM 797 O O . ALA A 1 100 ? 7.991 6.448 -15.972 1.00 90.12 100 ALA A O 1
ATOM 798 N N . GLU A 1 101 ? 9.668 7.852 -15.482 1.00 92.56 101 GLU A N 1
ATOM 799 C CA . GLU A 1 101 ? 10.546 6.839 -14.867 1.00 92.56 101 GLU A CA 1
ATOM 800 C C . GLU A 1 101 ? 9.943 6.246 -13.581 1.00 92.56 101 GLU A C 1
ATOM 802 O O . GLU A 1 101 ? 10.016 5.041 -13.354 1.00 92.56 101 GLU A O 1
ATOM 807 N N . LEU A 1 102 ? 9.306 7.071 -12.740 1.00 91.94 102 LEU A N 1
ATOM 808 C CA . LEU A 1 102 ? 8.600 6.596 -11.546 1.00 91.94 102 LEU A CA 1
ATOM 809 C C . LEU A 1 102 ? 7.394 5.720 -11.903 1.00 91.94 102 LEU A C 1
ATOM 811 O O . LEU A 1 102 ? 7.208 4.673 -11.281 1.00 91.94 102 LEU A O 1
ATOM 815 N N . ASP A 1 103 ? 6.607 6.124 -12.899 1.00 91.88 103 ASP A N 1
ATOM 816 C CA . ASP A 1 103 ? 5.460 5.353 -13.386 1.00 91.88 103 ASP A CA 1
ATOM 817 C C . ASP A 1 103 ? 5.920 4.004 -13.981 1.00 91.88 103 ASP A C 1
ATOM 819 O O . ASP A 1 103 ? 5.323 2.961 -13.703 1.00 91.88 103 ASP A O 1
ATOM 823 N N . ASP A 1 104 ? 7.030 3.988 -14.731 1.00 95.19 104 ASP A N 1
ATOM 824 C CA . ASP A 1 104 ? 7.625 2.750 -15.248 1.00 95.19 104 ASP A CA 1
ATOM 825 C C . ASP A 1 104 ? 8.149 1.848 -14.125 1.00 95.19 104 ASP A C 1
ATOM 827 O O . ASP A 1 104 ? 7.870 0.648 -14.103 1.00 95.19 104 ASP A O 1
ATOM 831 N N . ALA A 1 105 ? 8.821 2.420 -13.123 1.00 95.69 105 ALA A N 1
ATOM 832 C CA . ALA A 1 105 ? 9.255 1.674 -11.948 1.00 95.69 105 ALA A CA 1
ATOM 833 C C . ALA A 1 105 ? 8.070 1.041 -11.194 1.00 95.69 105 ALA A C 1
ATOM 835 O O . ALA A 1 105 ? 8.208 -0.060 -10.656 1.00 95.69 105 ALA A O 1
ATOM 836 N N . ALA A 1 106 ? 6.899 1.692 -11.183 1.00 95.62 106 ALA A N 1
ATOM 837 C CA . ALA A 1 106 ? 5.679 1.145 -10.585 1.00 95.62 106 ALA A CA 1
ATOM 838 C C . ALA A 1 106 ? 5.193 -0.091 -11.350 1.00 95.62 106 ALA A C 1
ATOM 840 O O . ALA A 1 106 ? 4.838 -1.108 -10.750 1.00 95.62 106 ALA A O 1
ATOM 841 N N . ARG A 1 107 ? 5.219 -0.017 -12.687 1.00 96.56 107 ARG A N 1
ATOM 842 C CA . ARG A 1 107 ? 4.890 -1.135 -13.581 1.00 96.56 107 ARG A CA 1
ATOM 843 C C . ARG A 1 107 ? 5.849 -2.308 -13.375 1.00 96.56 107 ARG A C 1
ATOM 845 O O . ARG A 1 107 ? 5.397 -3.439 -13.223 1.00 96.56 107 ARG A O 1
ATOM 852 N N . VAL A 1 108 ? 7.155 -2.051 -13.314 1.00 96.94 108 VAL A N 1
ATOM 853 C CA . VAL A 1 108 ? 8.172 -3.092 -13.089 1.00 96.94 108 VAL A CA 1
ATOM 854 C C . VAL A 1 108 ? 8.016 -3.746 -11.712 1.00 96.94 108 VAL A C 1
ATOM 856 O O . VAL A 1 108 ? 8.163 -4.963 -11.591 1.00 96.94 108 VAL A O 1
ATOM 8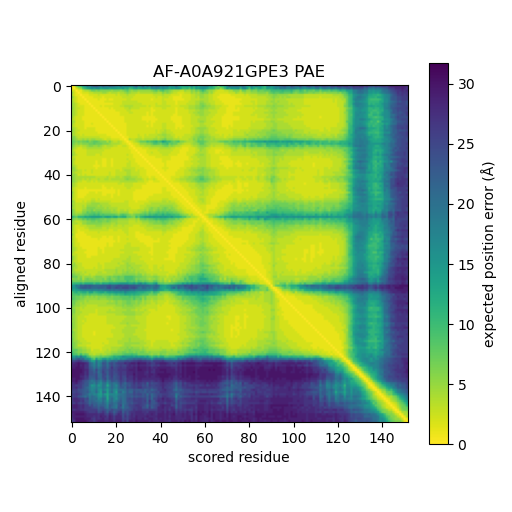59 N N . ALA A 1 109 ? 7.686 -2.972 -10.674 1.00 95.94 109 ALA A N 1
ATOM 860 C CA . ALA A 1 109 ? 7.402 -3.510 -9.344 1.00 95.94 109 ALA A CA 1
ATOM 861 C C . ALA A 1 109 ? 6.192 -4.463 -9.352 1.00 95.94 109 ALA A C 1
ATOM 863 O O . ALA A 1 109 ? 6.261 -5.542 -8.765 1.00 95.94 109 ALA A O 1
ATOM 864 N N . ASP A 1 110 ? 5.120 -4.109 -10.067 1.00 96.12 110 ASP A N 1
ATOM 865 C CA . ASP A 1 110 ? 3.950 -4.978 -10.239 1.00 96.12 110 ASP A CA 1
ATOM 866 C C . ASP A 1 110 ? 4.294 -6.268 -11.004 1.00 96.12 110 ASP A C 1
ATOM 868 O O . ASP A 1 110 ? 3.901 -7.365 -10.608 1.00 96.12 110 ASP A O 1
ATOM 872 N N . GLU A 1 111 ? 5.089 -6.172 -12.071 1.00 96.62 111 GLU A N 1
ATOM 873 C CA . GLU A 1 111 ? 5.557 -7.342 -12.826 1.00 96.62 111 GLU A CA 1
ATOM 874 C C . GLU A 1 111 ? 6.417 -8.282 -11.976 1.00 96.62 111 GLU A C 1
ATOM 876 O O . GLU A 1 111 ? 6.318 -9.509 -12.107 1.00 96.62 111 GLU A O 1
ATOM 881 N N . LEU A 1 112 ? 7.245 -7.719 -11.091 1.00 95.75 112 LEU A N 1
ATOM 882 C CA . LEU A 1 112 ? 8.037 -8.479 -10.134 1.00 95.75 112 LEU A CA 1
ATOM 883 C C . LEU A 1 112 ? 7.135 -9.237 -9.155 1.00 95.75 112 LEU A C 1
ATOM 885 O O . LEU A 1 112 ? 7.32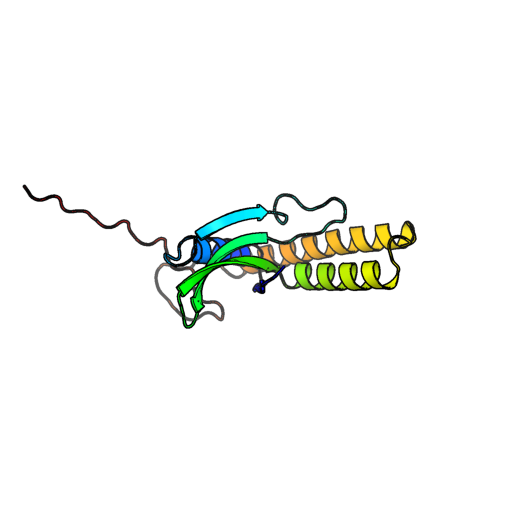0 -10.444 -8.997 1.00 95.75 112 LEU A O 1
ATOM 889 N N . ASP A 1 113 ? 6.144 -8.570 -8.557 1.00 95.38 113 ASP A N 1
ATOM 890 C CA . ASP A 1 113 ? 5.177 -9.210 -7.655 1.00 95.38 113 ASP A CA 1
ATOM 891 C C . ASP A 1 113 ? 4.432 -10.352 -8.362 1.00 95.38 113 ASP A C 1
ATOM 893 O O . ASP A 1 113 ? 4.385 -11.477 -7.859 1.00 95.38 113 ASP A O 1
ATOM 897 N N . GLN A 1 114 ? 3.928 -10.116 -9.578 1.00 94.75 114 GLN A N 1
ATOM 898 C CA . GLN A 1 114 ? 3.249 -11.148 -10.366 1.00 94.75 114 GLN A CA 1
ATOM 899 C C . GLN A 1 114 ? 4.170 -12.328 -10.696 1.00 94.75 114 GLN A C 1
ATOM 901 O O . GLN A 1 114 ? 3.743 -13.485 -10.676 1.00 94.75 114 GLN A O 1
ATOM 906 N N . ARG A 1 115 ? 5.442 -12.062 -11.016 1.00 94.75 115 ARG A N 1
ATOM 907 C CA . ARG A 1 115 ? 6.430 -13.115 -11.275 1.00 94.75 115 ARG A CA 1
ATOM 908 C C . ARG A 1 115 ? 6.689 -13.947 -10.026 1.00 94.75 115 ARG A C 1
ATOM 910 O O . ARG A 1 115 ? 6.741 -15.170 -10.136 1.00 94.75 115 ARG A O 1
ATOM 917 N N . MET A 1 116 ? 6.838 -13.313 -8.868 1.00 93.31 116 MET A N 1
ATOM 918 C CA . MET A 1 116 ? 7.052 -14.022 -7.606 1.00 93.31 116 MET A CA 1
ATOM 919 C C . MET A 1 116 ? 5.822 -14.839 -7.201 1.00 93.31 116 MET A C 1
ATOM 921 O O . MET A 1 116 ? 5.979 -15.973 -6.753 1.00 93.31 116 MET A O 1
ATOM 925 N N . GLU A 1 117 ? 4.606 -14.336 -7.435 1.00 91.38 117 GLU A N 1
ATOM 926 C CA . GLU A 1 117 ? 3.372 -15.097 -7.196 1.00 91.38 117 GLU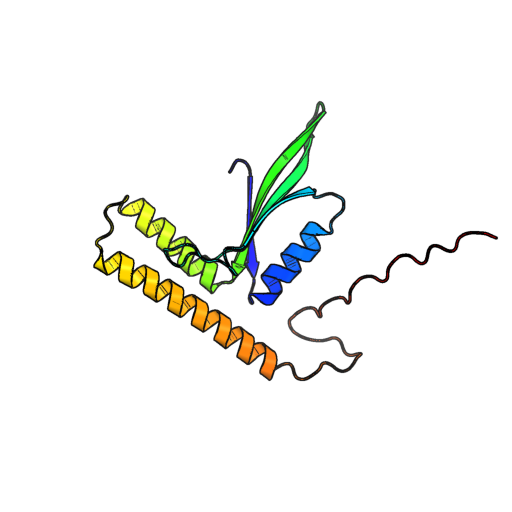 A CA 1
ATOM 927 C C . GLU A 1 117 ? 3.281 -16.338 -8.104 1.00 91.38 117 GLU A C 1
ATOM 929 O O . GLU A 1 117 ? 2.930 -17.419 -7.632 1.00 91.38 117 GLU A O 1
ATOM 934 N N . ARG A 1 118 ? 3.663 -16.228 -9.386 1.00 92.62 118 ARG A N 1
ATOM 935 C CA . ARG A 1 118 ? 3.745 -17.393 -10.291 1.00 92.62 118 ARG A CA 1
ATOM 936 C C . ARG A 1 118 ? 4.773 -18.421 -9.817 1.00 92.62 118 ARG A C 1
ATOM 938 O O . ARG A 1 118 ? 4.472 -19.605 -9.750 1.00 92.62 118 ARG A O 1
ATOM 945 N N . LEU A 1 119 ? 5.969 -17.980 -9.422 1.00 90.94 119 LEU A N 1
ATOM 946 C CA . LEU A 1 119 ? 6.987 -18.893 -8.888 1.00 90.94 119 LEU A CA 1
ATOM 947 C C . LEU A 1 119 ? 6.494 -19.607 -7.622 1.00 90.94 119 LEU A C 1
ATOM 949 O O . LEU A 1 119 ? 6.704 -20.807 -7.455 1.00 90.94 119 LEU A O 1
ATOM 953 N N . ARG A 1 120 ? 5.791 -18.890 -6.741 1.00 87.56 120 ARG A N 1
ATOM 954 C CA . ARG A 1 120 ? 5.169 -19.468 -5.545 1.00 87.56 120 ARG A CA 1
ATOM 955 C C . ARG A 1 120 ? 4.139 -20.541 -5.900 1.00 87.56 120 ARG A C 1
ATOM 957 O O . ARG A 1 120 ? 4.104 -21.572 -5.228 1.00 87.56 120 ARG A O 1
ATOM 964 N N . SER A 1 121 ? 3.293 -20.310 -6.907 1.00 86.19 121 SER A N 1
ATOM 965 C CA . SER A 1 121 ? 2.268 -21.282 -7.305 1.00 86.19 121 SER A CA 1
ATOM 966 C C . SER A 1 121 ? 2.866 -22.529 -7.962 1.00 86.19 121 SER A C 1
ATOM 968 O O . SER A 1 121 ? 2.366 -23.625 -7.724 1.00 86.19 121 SER A O 1
ATOM 970 N N . GLU A 1 122 ? 3.968 -22.393 -8.702 1.00 87.69 122 GLU A N 1
ATOM 971 C CA . GLU A 1 122 ? 4.695 -23.519 -9.306 1.00 87.69 122 GLU A CA 1
ATOM 972 C C . GLU A 1 122 ? 5.434 -24.376 -8.265 1.00 87.69 122 GLU A C 1
ATOM 974 O O . GLU A 1 122 ? 5.401 -25.604 -8.335 1.00 87.69 122 GLU A O 1
ATOM 979 N N . ILE A 1 123 ? 6.062 -23.749 -7.261 1.00 84.75 123 ILE A N 1
ATOM 980 C CA . ILE A 1 123 ? 6.767 -24.456 -6.172 1.00 84.75 123 ILE A CA 1
ATOM 981 C C . ILE A 1 123 ? 5.786 -25.150 -5.217 1.00 84.75 123 ILE A C 1
ATOM 983 O O . ILE A 1 123 ? 6.164 -26.093 -4.521 1.00 84.75 123 ILE A O 1
ATOM 987 N N . ARG A 1 124 ? 4.525 -24.706 -5.175 1.00 68.44 124 ARG A N 1
ATOM 988 C CA . ARG A 1 124 ? 3.467 -25.278 -4.338 1.00 68.44 124 ARG A CA 1
ATOM 989 C C . ARG A 1 124 ? 2.486 -26.111 -5.183 1.00 68.44 124 ARG A C 1
ATOM 991 O O . ARG A 1 124 ? 1.335 -25.698 -5.340 1.00 68.44 124 ARG A O 1
ATOM 998 N N . PRO A 1 125 ? 2.871 -27.297 -5.695 1.00 50.50 125 PRO A N 1
ATOM 999 C CA . PRO A 1 125 ? 1.891 -28.233 -6.222 1.00 50.50 125 PRO A CA 1
ATOM 1000 C C . PRO A 1 125 ? 0.977 -28.679 -5.073 1.00 50.50 125 PRO A C 1
ATOM 1002 O O . PRO A 1 125 ? 1.424 -28.779 -3.930 1.00 50.50 125 PRO A O 1
ATOM 1005 N N . GLN A 1 126 ? -0.309 -28.873 -5.389 1.00 49.84 126 GLN A N 1
ATOM 1006 C CA . GLN A 1 126 ? -1.406 -29.293 -4.505 1.00 49.84 126 GLN A CA 1
ATOM 1007 C C . GLN A 1 126 ? -0.926 -29.904 -3.182 1.00 49.84 126 GLN A C 1
ATOM 1009 O O . GLN A 1 126 ? -0.513 -31.061 -3.133 1.00 49.84 126 GLN A O 1
ATOM 1014 N N . ALA A 1 127 ? -0.991 -29.128 -2.097 1.00 43.22 127 ALA A N 1
ATOM 1015 C CA . ALA A 1 127 ? -0.831 -29.700 -0.772 1.00 43.22 127 ALA A CA 1
ATOM 1016 C C . ALA A 1 127 ? -1.972 -30.707 -0.574 1.00 43.22 127 ALA A C 1
ATOM 1018 O O . ALA A 1 127 ? -3.129 -30.315 -0.411 1.00 43.22 127 ALA A O 1
ATOM 1019 N N . ALA A 1 128 ? -1.640 -31.997 -0.641 1.00 39.50 128 ALA A N 1
ATOM 1020 C CA . ALA A 1 128 ? -2.495 -33.067 -0.157 1.00 39.50 128 ALA A CA 1
ATOM 1021 C C . ALA A 1 128 ? -2.928 -32.753 1.291 1.00 39.50 128 ALA A C 1
ATOM 1023 O O . ALA A 1 128 ? -2.179 -32.102 2.032 1.00 39.50 128 ALA A O 1
ATOM 1024 N N . PRO A 1 129 ? -4.132 -33.170 1.715 1.00 41.09 129 PRO A N 1
ATOM 1025 C CA . PRO A 1 129 ? -4.631 -32.854 3.043 1.00 41.09 129 PRO A CA 1
ATOM 1026 C C . PRO A 1 129 ? -3.804 -33.609 4.092 1.00 41.09 129 PRO A C 1
ATOM 1028 O O . PRO A 1 129 ? -3.956 -34.813 4.265 1.00 41.09 129 PRO A O 1
ATOM 1031 N N . GLY A 1 130 ? -2.931 -32.884 4.793 1.00 47.41 130 GLY A N 1
ATOM 1032 C CA . GLY A 1 130 ? -2.190 -33.377 5.955 1.00 47.41 130 GLY A CA 1
ATOM 1033 C C . GLY A 1 130 ? -0.676 -33.378 5.757 1.00 47.41 130 GLY A C 1
ATOM 1034 O O . GLY A 1 130 ? -0.132 -34.202 5.034 1.00 47.41 130 GLY A O 1
ATOM 1035 N N . GLY A 1 131 ? 0.015 -32.471 6.448 1.00 34.75 131 GLY A N 1
ATOM 1036 C CA . GLY A 1 131 ? 1.478 -32.468 6.512 1.00 34.75 131 GLY A CA 1
ATOM 1037 C C . GLY A 1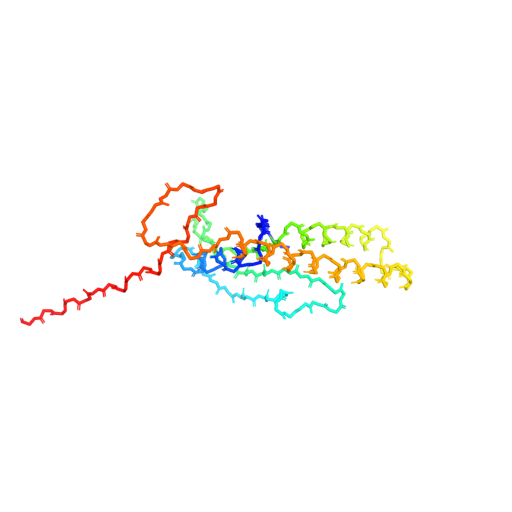 131 ? 2.041 -31.074 6.738 1.00 34.75 131 GLY A C 1
ATOM 1038 O O . GLY A 1 131 ? 2.424 -30.387 5.796 1.00 34.75 131 GLY A O 1
ATOM 1039 N N . GLY A 1 132 ? 2.059 -30.633 7.995 1.00 45.41 132 GLY A N 1
ATOM 1040 C CA . GLY A 1 132 ? 2.736 -29.405 8.387 1.00 45.41 132 GLY A CA 1
ATOM 1041 C C . GLY A 1 132 ? 4.254 -29.568 8.336 1.00 45.41 132 GLY A C 1
ATOM 1042 O O . GLY A 1 132 ? 4.798 -30.391 9.056 1.00 45.41 132 GLY A O 1
ATOM 1043 N N . SER A 1 133 ? 4.911 -28.759 7.507 1.00 43.69 133 SER A N 1
ATOM 1044 C CA . SER A 1 133 ? 6.172 -28.056 7.794 1.00 43.69 133 SER A CA 1
ATOM 1045 C C . SER A 1 133 ? 6.588 -27.309 6.523 1.00 43.69 133 SER A C 1
ATOM 1047 O O . SER A 1 133 ? 7.205 -27.871 5.621 1.00 43.69 133 SER A O 1
ATOM 1049 N N . GLY A 1 134 ? 6.214 -26.039 6.423 1.00 37.25 134 GLY A N 1
ATOM 1050 C CA . GLY A 1 134 ? 6.684 -25.134 5.380 1.00 37.25 134 GLY A CA 1
ATOM 1051 C C . GLY A 1 134 ? 6.971 -23.780 6.009 1.00 37.25 134 GLY A C 1
ATOM 1052 O O . GLY A 1 134 ? 6.314 -23.410 6.978 1.00 37.25 134 GLY A O 1
ATOM 1053 N N . LEU A 1 135 ? 7.938 -23.045 5.457 1.00 43.78 135 LEU A N 1
ATOM 1054 C CA . LEU A 1 135 ? 8.380 -21.713 5.906 1.00 43.78 135 LEU A CA 1
ATOM 1055 C C . LEU A 1 135 ? 7.265 -20.640 5.947 1.00 43.78 135 LEU A C 1
ATOM 1057 O O . LEU A 1 135 ? 7.516 -19.499 6.320 1.00 43.78 135 LEU A O 1
ATOM 1061 N N . PHE A 1 136 ? 6.047 -21.002 5.546 1.00 46.16 136 PHE A N 1
ATOM 1062 C CA . PHE A 1 136 ? 4.875 -20.151 5.448 1.00 46.16 136 PHE A CA 1
ATOM 1063 C C . PHE A 1 136 ? 3.700 -20.892 6.100 1.00 46.16 136 PHE A C 1
ATOM 1065 O O . PHE A 1 136 ? 3.396 -22.011 5.666 1.00 46.16 136 PHE A O 1
ATOM 1072 N N . PRO A 1 137 ? 3.050 -20.332 7.137 1.00 47.09 137 PRO A N 1
ATOM 1073 C CA . PRO A 1 137 ? 1.923 -20.992 7.783 1.00 47.09 137 PRO A CA 1
ATOM 1074 C C . PRO A 1 137 ? 0.830 -21.280 6.746 1.00 47.09 137 PRO A C 1
ATOM 1076 O O . PRO A 1 137 ? 0.464 -20.426 5.936 1.00 47.09 137 PRO A O 1
ATOM 1079 N N . GLY A 1 138 ? 0.350 -22.525 6.725 1.00 45.41 138 GLY A N 1
ATOM 1080 C CA . GLY A 1 138 ? -0.735 -22.938 5.844 1.00 45.41 138 GLY A CA 1
ATOM 1081 C C . GLY A 1 138 ? -1.996 -22.116 6.113 1.00 45.41 138 GLY A C 1
ATOM 1082 O O . GLY A 1 138 ? -2.307 -21.816 7.263 1.00 45.41 138 GLY A O 1
ATOM 1083 N N . ARG A 1 139 ? -2.722 -21.764 5.044 1.00 56.47 139 ARG A N 1
ATOM 1084 C CA . ARG A 1 139 ? -4.035 -21.106 5.129 1.00 56.47 139 ARG A CA 1
ATOM 1085 C C . ARG A 1 139 ? -4.953 -21.933 6.043 1.00 56.47 139 ARG A C 1
ATOM 1087 O O . ARG A 1 139 ? -5.175 -23.103 5.719 1.00 56.47 139 ARG A O 1
ATOM 1094 N N . PRO A 1 140 ? -5.512 -21.376 7.130 1.00 47.69 140 PRO A N 1
ATOM 1095 C CA . PRO A 1 140 ? -6.643 -22.004 7.793 1.00 47.69 140 PRO A CA 1
ATOM 1096 C C . PRO A 1 140 ? -7.807 -22.039 6.798 1.00 47.69 140 PRO A C 1
ATOM 1098 O O . PRO A 1 140 ? -8.058 -21.053 6.100 1.00 47.69 140 PRO A O 1
ATOM 1101 N N . GLY A 1 141 ? -8.487 -23.180 6.687 1.00 38.06 141 GLY A N 1
ATOM 1102 C CA . GLY A 1 141 ? -9.746 -23.250 5.945 1.00 38.06 141 GLY A CA 1
ATOM 1103 C C . GLY A 1 141 ? -10.798 -22.325 6.576 1.00 38.06 141 GLY A C 1
ATOM 1104 O O . GLY A 1 141 ? -10.662 -21.977 7.752 1.00 38.06 141 GLY A O 1
ATOM 1105 N N . PRO A 1 142 ? -11.835 -21.915 5.824 1.00 41.06 142 PRO A N 1
ATOM 1106 C CA . PRO A 1 142 ? -12.916 -21.108 6.382 1.00 41.06 142 PRO A CA 1
ATOM 1107 C C . PRO A 1 142 ? -13.518 -21.823 7.597 1.00 41.06 142 PRO A C 1
ATOM 1109 O O . PRO A 1 142 ? -13.781 -23.027 7.545 1.00 41.06 142 PRO A O 1
ATOM 1112 N N . ALA A 1 143 ? -13.702 -21.088 8.697 1.00 43.50 143 ALA A N 1
ATOM 1113 C CA . ALA A 1 143 ? -14.356 -21.612 9.888 1.00 43.50 143 ALA A CA 1
ATOM 1114 C C . ALA A 1 143 ? -15.750 -22.126 9.503 1.00 43.50 143 ALA A C 1
ATOM 1116 O O . ALA A 1 143 ? -16.527 -21.413 8.864 1.00 43.50 143 ALA A O 1
ATOM 1117 N N . ALA A 1 144 ? -16.046 -23.380 9.851 1.00 37.12 144 ALA A N 1
ATOM 1118 C CA . ALA A 1 144 ? -17.360 -23.954 9.608 1.00 37.12 144 ALA A CA 1
ATOM 1119 C C . ALA A 1 144 ? -18.424 -23.102 10.328 1.00 37.12 144 ALA A C 1
ATOM 1121 O O . ALA A 1 144 ? -18.203 -22.716 11.481 1.00 37.12 144 ALA A O 1
ATOM 1122 N N . PRO A 1 145 ? -19.559 -22.794 9.677 1.00 40.19 145 PRO A N 1
ATOM 1123 C CA . PRO A 1 145 ? -20.624 -22.043 10.322 1.00 40.19 145 PRO A CA 1
ATOM 1124 C C . PRO A 1 145 ? -21.128 -22.812 11.552 1.00 40.19 145 PRO A C 1
ATOM 1126 O O . PRO A 1 145 ? -21.177 -24.048 11.517 1.00 40.19 145 PRO A O 1
ATOM 1129 N N . PRO A 1 146 ? -21.508 -22.117 12.639 1.00 46.38 146 PRO A N 1
ATOM 1130 C CA . PRO A 1 146 ? -22.048 -22.772 13.818 1.00 46.38 146 PRO A CA 1
ATOM 1131 C C . PRO A 1 146 ? -23.316 -23.529 13.420 1.00 46.38 146 PRO A C 1
ATOM 1133 O O . PRO A 1 146 ? -24.295 -22.941 12.957 1.00 46.38 146 PRO A O 1
ATOM 1136 N N . THR A 1 147 ? -23.296 -24.849 13.586 1.00 50.44 147 THR A N 1
ATOM 1137 C CA . THR A 1 147 ? -24.481 -25.690 13.450 1.00 50.44 147 THR A CA 1
ATOM 1138 C C . THR A 1 147 ? -25.417 -25.379 14.610 1.00 50.44 147 THR A C 1
ATOM 1140 O O . THR A 1 147 ? -25.347 -25.963 15.689 1.00 50.44 147 THR A O 1
ATOM 1143 N N . GLY A 1 148 ? -26.294 -24.401 14.392 1.00 40.94 148 GLY A N 1
ATOM 1144 C CA . GLY A 1 148 ? -27.422 -24.125 15.264 1.00 40.94 148 GLY A CA 1
ATOM 1145 C C . GLY A 1 148 ? -28.381 -25.310 15.253 1.00 40.94 148 GLY A C 1
ATOM 1146 O O . GLY A 1 148 ? -29.258 -25.396 14.398 1.00 40.94 148 GLY A O 1
ATOM 1147 N N . SER A 1 149 ? -28.213 -26.226 16.207 1.00 51.56 149 SER A N 1
ATOM 1148 C CA . SER A 1 149 ? -29.251 -27.184 16.579 1.00 51.56 149 SER A CA 1
ATOM 1149 C C . SER A 1 149 ? -30.361 -26.406 17.275 1.00 51.56 149 SER A C 1
ATOM 1151 O O . SER A 1 149 ? -30.257 -26.062 18.452 1.00 51.56 149 SER A O 1
ATOM 1153 N N . THR A 1 150 ? -31.415 -26.096 16.529 1.00 49.62 150 THR A N 1
ATOM 1154 C CA . THR A 1 150 ? -32.690 -25.691 17.111 1.00 49.62 150 THR A CA 1
ATOM 1155 C C . THR A 1 150 ? -33.311 -26.903 17.794 1.00 49.62 150 THR A C 1
ATOM 1157 O O . THR A 1 150 ? -33.342 -28.004 17.250 1.00 49.62 150 THR A O 1
ATOM 1160 N N . ALA A 1 151 ? -33.722 -26.690 19.039 1.00 44.72 151 ALA A N 1
ATOM 1161 C CA . ALA A 1 151 ? -34.480 -27.634 19.834 1.00 44.72 151 ALA A CA 1
ATOM 1162 C C . ALA A 1 151 ? -35.831 -27.946 19.172 1.00 44.72 151 ALA A C 1
ATOM 1164 O O . ALA A 1 151 ? -36.496 -27.044 18.656 1.00 44.72 151 ALA A O 1
ATOM 1165 N N . GLY A 1 152 ? -36.223 -29.214 19.255 1.00 43.62 152 GLY A N 1
ATOM 1166 C CA . GLY A 1 152 ? -37.557 -29.745 19.003 1.00 43.62 152 GLY A CA 1
ATOM 1167 C C . GLY A 1 152 ? -37.695 -31.053 19.759 1.00 43.62 152 GLY A C 1
ATOM 1168 O O . GLY A 1 152 ? -36.810 -31.912 19.554 1.00 43.62 152 GLY A O 1
#

Foldseek 3Di:
DVAEAEAEDAAPVVLVVVVVVQCPDPQKDFPDWDACQVPPDPLLQGWIKTFIWGWDDDPPDTDTDTYIYTYYYPLNCVLVVVCVVVCVVCPPPPDPVVSVVSSVSSVVSNVVNVVVVVVVVVVDDDDDPDDDDDPDDDDDDPDDPPPPPDDD

InterPro domains:
  IPR007685 RelA/SpoT [PF04607] (1-92)
  IPR007685 RelA/SpoT [SM00954] (1-94)
  IPR007685 RelA/SpoT [cd05399] (1-80)
  IPR043519 Nucleotidyltransferase superfamily [G3DSA:3.30.460.10] (1-76)
  IPR043519 Nucleotidyltransferase superfamily [SSF81301] (1-125)
  IPR052366 GTP Pyrophosphokinase [PTHR47837] (1-124)

Nearest PDB structures (foldseek):
  5ded-assembly2_C  TM=9.692E-01  e=1.102E-14  Bacillus subtilis PY79
  5ded-assembly2_H  TM=9.773E-01  e=2.353E-14  Bacillus subtilis PY79
  6ex0-assembly1_B-2  TM=9.434E-01  e=5.351E-14  Staphylococcus aureus
  2be3-assembly1_A  TM=9.403E-01  e=1.894E-13  Streptococcus pneumoniae TIGR4
  6fgx-assembly1_A-2  TM=8.940E-01  e=5.700E-14  Staphylococcus aureus

Radius of gyration: 19.94 Å; Cα contacts (8 Å, |Δi|>4): 171; chains: 1; bounding box: 49×54×50 Å

Secondary structure (DSSP, 8-state):
--SEEEEEESSHHHHHHHHHHHHT-TT-EEEEEEETTTS--TT----EEEEEEEEEE-SS-EEEEEEEEEEEEHHHHHHHHHHHHHHHHTGGG--HHHHHHHHHHHHHHHHHHHHHHHHHHHH-----S-----SSPPPPPPPPPP------